Protein AF-A0A7V1CVE8-F1 (afdb_monomer)

Mean predicted aligned error: 5.49 Å

Foldseek 3Di:
DDDLVVLLVLLVVCVVVVHPPVSNLVSLFVNQCVLVVCAALVPRDNAQKTKDFLDDCLVPVVQNNQLQRIHIHHPVVVVVLCPADCDRDDPVDPPCPRPHDVLVSSLVVLVSVQVSCPPHDLRNNARDLVVLLVLCVVLVHDSPDDDDDGPSRSSNVSSVDHRVVVVVVVCVVVPD

Organism: NCBI:txid182141

pLDDT: mean 89.42, std 11.61, range [57.03, 98.62]

Solvent-accessible surface area (backbone atoms only — not comparable to full-atom values): 9745 Å² total; per-residue (Å²): 129,84,55,59,66,59,35,46,52,51,25,54,50,31,59,74,66,71,46,55,70,66,58,32,50,51,34,35,36,50,28,32,22,51,72,44,72,48,19,9,78,87,75,66,40,59,55,72,48,41,54,40,62,61,62,51,51,89,80,43,58,88,42,62,73,30,44,39,28,44,42,24,27,17,56,66,61,49,48,58,79,48,62,74,50,73,66,86,72,64,84,92,49,65,90,50,76,71,50,44,62,52,55,69,58,42,17,49,51,26,44,54,46,27,66,71,46,62,101,49,69,61,80,67,28,32,48,59,74,66,52,56,42,49,51,25,57,77,32,57,47,63,78,84,63,85,69,68,79,53,49,27,39,32,50,16,61,54,43,66,48,76,42,40,65,57,54,50,50,53,36,49,76,69,75,95

Secondary structure (DSSP, 8-state):
---HHHHHHHHHHHHHTT--HHHHHHHHHHHHHHHTTTS-TTT---TT-EEEESS-TTT-GGGTT-GGGEEEE-HHHHHHHHSS--S---TTSPTTTTS-S-HHHHHHHHHHHHHHTTTS-GGGG---HHHHHHHHHHHT--TT----SSHHHHHHHHHHSPPHHHHHHHHHHTT-

Sequence (176 aa):
MEDLDSTYNRLIMSCNLDRTRATCLNNWSMFIRCRDNNSCVICDSGERVSAHHIVRKSLIPQAQFLPGNGISLCINCHKEVHKGFNGKSNVSLPMDTQGGEKIEVLAYLFGVLRESSIDREPKHYELSPDVLRMFKEFQGYDIKEKFTGNDACKAYLIWQGAPRQVVNAVLHANGF

Radius of gyration: 16.9 Å; Cα contacts (8 Å, |Δi|>4): 232; chains: 1; bounding box: 51×33×44 Å

Structure (mmCIF, N/CA/C/O backbone):
data_AF-A0A7V1CVE8-F1
#
_entry.id   AF-A0A7V1CVE8-F1
#
loop_
_atom_site.group_PDB
_atom_site.id
_atom_site.type_symbol
_atom_site.label_atom_id
_atom_site.label_alt_id
_atom_site.label_comp_id
_atom_site.la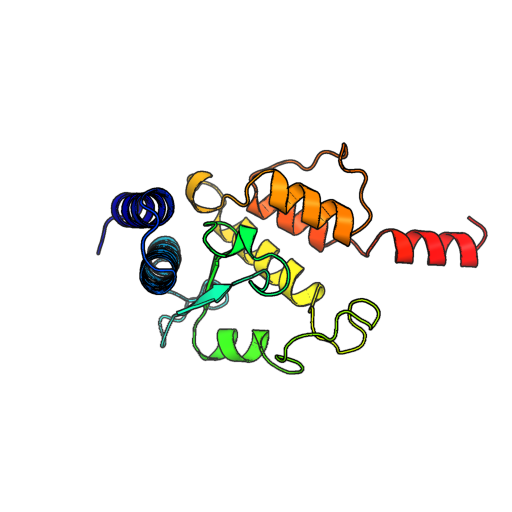bel_asym_id
_atom_site.label_entity_id
_atom_site.label_seq_id
_atom_site.pdbx_PDB_ins_code
_atom_site.Cartn_x
_atom_site.Cartn_y
_atom_site.Cartn_z
_atom_site.occupancy
_atom_site.B_iso_or_equiv
_atom_site.auth_seq_id
_atom_site.auth_comp_id
_atom_site.auth_asym_id
_atom_site.auth_atom_id
_atom_site.pdbx_PDB_model_num
ATOM 1 N N . MET A 1 1 ? 21.754 -7.254 -8.659 1.00 60.84 1 MET A N 1
ATOM 2 C CA . MET A 1 1 ? 20.399 -6.930 -8.172 1.00 60.84 1 MET A CA 1
ATOM 3 C C . MET A 1 1 ? 20.223 -5.437 -8.355 1.00 60.84 1 MET A C 1
ATOM 5 O O . MET A 1 1 ? 21.160 -4.715 -8.044 1.00 60.84 1 MET A O 1
ATOM 9 N N . GLU A 1 2 ? 19.140 -5.004 -8.995 1.00 72.44 2 GLU A N 1
ATOM 10 C CA . GLU A 1 2 ? 18.886 -3.576 -9.221 1.00 72.44 2 GLU A CA 1
ATOM 11 C C . GLU A 1 2 ? 18.673 -2.878 -7.871 1.00 72.44 2 GLU A C 1
ATOM 13 O O . GLU A 1 2 ? 18.095 -3.471 -6.962 1.00 72.44 2 GLU A O 1
ATOM 18 N N . ASP A 1 3 ? 19.204 -1.668 -7.724 1.00 90.81 3 ASP A N 1
ATOM 19 C CA . ASP A 1 3 ? 19.121 -0.891 -6.488 1.00 90.81 3 ASP A CA 1
ATOM 20 C C . ASP A 1 3 ? 17.671 -0.448 -6.203 1.00 90.81 3 ASP A C 1
ATOM 22 O O . ASP A 1 3 ? 16.970 0.026 -7.105 1.00 90.81 3 ASP A O 1
ATOM 26 N N . LEU A 1 4 ? 17.214 -0.599 -4.953 1.00 94.75 4 LEU A N 1
ATOM 27 C CA . LEU A 1 4 ? 15.825 -0.327 -4.565 1.00 94.75 4 LEU A CA 1
ATOM 28 C C . LEU A 1 4 ? 15.447 1.131 -4.836 1.00 94.75 4 LEU A C 1
ATOM 30 O O . LEU A 1 4 ? 14.405 1.399 -5.439 1.00 94.75 4 LEU A O 1
ATOM 34 N N . ASP A 1 5 ? 16.316 2.068 -4.467 1.00 95.44 5 ASP A N 1
ATOM 35 C CA . ASP A 1 5 ? 16.066 3.491 -4.671 1.00 95.44 5 ASP A CA 1
ATOM 36 C C . ASP A 1 5 ? 16.096 3.880 -6.151 1.00 95.44 5 ASP A C 1
ATOM 38 O O . ASP A 1 5 ? 15.286 4.697 -6.594 1.00 95.44 5 ASP A O 1
ATOM 42 N N . SER A 1 6 ? 16.930 3.231 -6.962 1.00 96.38 6 SER A N 1
ATOM 43 C CA . SER A 1 6 ? 16.882 3.359 -8.420 1.00 96.38 6 SER A CA 1
ATOM 44 C C . SER A 1 6 ? 15.520 2.945 -8.995 1.00 96.38 6 SER A C 1
ATOM 46 O O . SER A 1 6 ? 14.934 3.682 -9.798 1.00 96.38 6 SER A O 1
ATOM 48 N N . THR A 1 7 ? 14.968 1.802 -8.565 1.00 97.38 7 THR A N 1
ATOM 49 C CA . THR A 1 7 ? 13.642 1.353 -9.035 1.00 97.38 7 THR A CA 1
ATOM 50 C C . THR A 1 7 ? 12.512 2.262 -8.549 1.00 97.38 7 THR A C 1
ATOM 52 O O . THR A 1 7 ? 11.601 2.567 -9.325 1.00 97.38 7 THR A O 1
ATOM 55 N N . TYR A 1 8 ? 12.602 2.767 -7.315 1.00 97.62 8 TYR A N 1
ATOM 56 C CA . TYR A 1 8 ? 11.667 3.747 -6.767 1.00 97.62 8 TYR A CA 1
ATOM 57 C C . TYR A 1 8 ? 11.689 5.052 -7.572 1.00 97.62 8 TYR A C 1
ATOM 59 O O . TYR A 1 8 ? 10.653 5.510 -8.054 1.00 97.62 8 TYR A O 1
ATOM 67 N N . ASN A 1 9 ? 12.874 5.611 -7.821 1.00 96.81 9 ASN A N 1
ATOM 68 C CA . ASN A 1 9 ? 13.027 6.839 -8.600 1.00 96.81 9 ASN A CA 1
ATOM 69 C C . ASN A 1 9 ? 12.480 6.679 -10.024 1.00 96.81 9 ASN A C 1
ATOM 71 O O . ASN A 1 9 ? 11.811 7.576 -10.537 1.00 96.81 9 ASN A O 1
ATOM 75 N N . ARG A 1 10 ? 12.690 5.517 -10.656 1.00 96.50 10 ARG A N 1
ATOM 76 C CA . ARG A 1 10 ? 12.119 5.210 -11.976 1.00 96.50 10 ARG A CA 1
ATOM 77 C C . ARG A 1 10 ? 10.592 5.201 -11.960 1.00 96.50 10 ARG A C 1
ATOM 79 O O . ARG A 1 10 ? 9.982 5.742 -12.885 1.00 96.50 10 ARG A O 1
ATOM 86 N N . LEU A 1 11 ? 9.980 4.604 -10.935 1.00 96.50 11 LEU A N 1
ATOM 87 C CA . LEU A 1 11 ? 8.532 4.642 -10.737 1.00 96.50 11 LEU A CA 1
ATOM 88 C C . LEU A 1 11 ? 8.046 6.094 -10.658 1.00 96.50 11 LEU A C 1
ATOM 90 O O . LEU A 1 11 ? 7.234 6.496 -11.496 1.00 96.50 11 LEU A O 1
ATOM 94 N N . ILE A 1 12 ? 8.593 6.886 -9.732 1.00 96.12 12 ILE A N 1
ATOM 95 C CA . ILE A 1 12 ? 8.178 8.279 -9.514 1.00 96.12 12 ILE A CA 1
ATOM 96 C C . ILE A 1 12 ? 8.341 9.114 -10.788 1.00 96.12 12 ILE A C 1
ATOM 98 O O . ILE A 1 12 ? 7.403 9.788 -11.207 1.00 96.12 12 ILE A O 1
ATOM 102 N N . MET A 1 13 ? 9.484 9.010 -11.472 1.00 96.00 13 MET A N 1
ATOM 103 C CA . MET A 1 13 ? 9.707 9.725 -12.732 1.00 96.00 13 MET A CA 1
ATOM 104 C C . MET A 1 13 ? 8.709 9.318 -13.818 1.00 96.00 13 MET A C 1
ATOM 106 O O . MET A 1 13 ? 8.231 10.174 -14.557 1.00 96.00 13 MET A O 1
ATOM 110 N N . SER A 1 14 ? 8.364 8.032 -13.931 1.00 95.06 14 SER A N 1
ATOM 111 C CA . SER A 1 14 ? 7.384 7.600 -14.933 1.00 95.06 14 SER A CA 1
ATOM 112 C C . SER A 1 14 ? 5.975 8.122 -14.661 1.00 95.06 14 SER A C 1
ATOM 114 O O . SER A 1 14 ? 5.289 8.488 -15.614 1.00 95.06 14 SER A O 1
ATOM 116 N N . CYS A 1 15 ? 5.580 8.219 -13.389 1.00 92.06 15 CYS A N 1
ATOM 117 C CA . CYS A 1 15 ? 4.306 8.812 -12.991 1.00 92.06 15 CYS A CA 1
ATOM 118 C C . CYS A 1 15 ? 4.288 10.332 -13.206 1.00 92.06 15 CYS A C 1
ATOM 120 O O . CYS A 1 15 ? 3.295 10.848 -13.698 1.00 92.06 15 CYS A O 1
ATOM 122 N N . ASN A 1 16 ? 5.384 11.032 -12.899 1.00 92.25 16 ASN A N 1
ATOM 123 C CA . ASN A 1 16 ? 5.458 12.494 -13.010 1.00 92.25 16 ASN A CA 1
ATOM 124 C C . ASN A 1 16 ? 5.595 12.999 -14.454 1.00 92.25 16 ASN A C 1
ATOM 126 O O . ASN A 1 16 ? 5.212 14.124 -14.746 1.00 92.25 16 ASN A O 1
ATOM 130 N N . LEU A 1 17 ? 6.175 12.197 -15.350 1.00 90.94 17 LEU A N 1
ATOM 131 C CA . LEU A 1 17 ? 6.338 12.538 -16.770 1.00 90.94 17 LEU A CA 1
ATOM 132 C C . LEU A 1 17 ? 5.149 12.083 -17.632 1.00 90.94 17 LEU A C 1
ATOM 134 O O . LEU A 1 17 ? 5.321 11.916 -18.842 1.00 90.94 17 LEU A O 1
ATOM 138 N N . ASP A 1 18 ? 3.998 11.791 -17.015 1.00 81.06 18 ASP A N 1
ATOM 139 C CA . ASP A 1 18 ? 2.772 11.320 -17.672 1.00 81.06 18 ASP A CA 1
ATOM 140 C C . ASP A 1 18 ? 3.029 10.218 -18.712 1.00 81.06 18 ASP A C 1
ATOM 142 O O . ASP A 1 18 ? 2.476 10.195 -19.819 1.00 81.06 18 ASP A O 1
ATOM 146 N N . ARG A 1 19 ? 3.922 9.274 -18.377 1.00 93.06 19 ARG A N 1
ATOM 147 C CA . ARG A 1 19 ? 4.185 8.130 -19.252 1.00 93.06 19 ARG A CA 1
ATOM 148 C C . ARG A 1 19 ? 2.923 7.290 -19.386 1.00 93.06 19 ARG A C 1
ATOM 150 O O . ARG A 1 19 ? 1.990 7.360 -18.589 1.00 93.06 19 ARG A O 1
ATOM 157 N N . THR A 1 20 ? 2.912 6.435 -20.409 1.00 95.56 20 THR A N 1
ATOM 158 C CA . THR A 1 20 ? 1.770 5.547 -20.623 1.00 95.56 20 THR A CA 1
ATOM 159 C C . THR A 1 20 ? 1.470 4.752 -19.354 1.00 95.56 20 THR A C 1
ATOM 161 O O . THR A 1 20 ? 2.375 4.288 -18.654 1.00 95.56 20 THR A O 1
ATOM 164 N N . ARG A 1 21 ? 0.182 4.520 -19.094 1.00 94.50 21 ARG A N 1
ATOM 165 C CA . ARG A 1 21 ? -0.273 3.724 -17.949 1.00 94.50 21 ARG A CA 1
ATOM 166 C C . ARG A 1 21 ? 0.429 2.360 -17.864 1.00 94.50 21 ARG A C 1
ATOM 168 O O . ARG A 1 21 ? 0.673 1.872 -16.764 1.00 94.50 21 ARG A O 1
ATOM 175 N N . ALA A 1 22 ? 0.749 1.749 -19.008 1.00 96.25 22 ALA A N 1
ATOM 176 C CA . ALA A 1 22 ? 1.483 0.488 -19.083 1.00 96.25 22 ALA A CA 1
ATOM 177 C C . ALA A 1 22 ? 2.927 0.623 -18.569 1.00 96.25 22 ALA A C 1
ATOM 179 O O . ALA A 1 22 ? 3.375 -0.211 -17.787 1.00 96.25 22 ALA A O 1
ATOM 180 N N . THR A 1 23 ? 3.630 1.697 -18.939 1.00 97.00 23 THR A N 1
ATOM 181 C CA . THR A 1 23 ? 4.976 2.003 -18.431 1.00 97.00 23 THR A CA 1
ATOM 182 C C . THR A 1 23 ? 4.970 2.183 -16.915 1.00 97.00 23 THR A C 1
ATOM 184 O O . THR A 1 23 ? 5.766 1.546 -16.228 1.00 97.00 23 THR A O 1
ATOM 187 N N . CYS A 1 24 ? 4.041 2.983 -16.382 1.00 97.19 24 CYS A N 1
ATOM 188 C CA . CYS A 1 24 ? 3.932 3.204 -14.938 1.00 97.19 24 CYS A CA 1
ATOM 189 C C . CYS A 1 24 ? 3.610 1.901 -14.193 1.00 97.19 24 CYS A C 1
ATOM 191 O O . CYS A 1 24 ? 4.206 1.622 -13.159 1.00 97.19 24 CYS A O 1
ATOM 193 N N . LEU A 1 25 ? 2.724 1.057 -14.742 1.00 96.88 25 LEU A N 1
ATOM 194 C CA . LEU A 1 25 ? 2.407 -0.254 -14.163 1.00 96.88 25 LEU A CA 1
ATOM 195 C C . LEU A 1 25 ? 3.615 -1.191 -14.136 1.00 96.88 25 LEU A C 1
ATOM 197 O O . LEU A 1 25 ? 3.821 -1.880 -13.139 1.00 96.88 25 LEU A O 1
ATOM 201 N N . ASN A 1 26 ? 4.406 -1.220 -15.209 1.00 97.56 26 ASN A N 1
ATOM 202 C CA . ASN A 1 26 ? 5.599 -2.057 -15.278 1.00 97.56 26 ASN A CA 1
ATOM 203 C C . ASN A 1 26 ? 6.641 -1.610 -14.250 1.00 97.56 26 ASN A C 1
ATOM 205 O O . ASN A 1 26 ? 7.132 -2.442 -13.489 1.00 97.56 26 ASN A O 1
ATOM 209 N N . ASN A 1 27 ? 6.916 -0.305 -14.170 1.00 98.00 27 ASN A N 1
ATOM 210 C CA . ASN A 1 27 ? 7.855 0.244 -13.191 1.00 98.00 27 ASN A CA 1
ATOM 211 C C . ASN A 1 27 ? 7.366 0.042 -11.755 1.00 98.00 27 ASN A C 1
ATOM 213 O O . ASN A 1 27 ? 8.150 -0.360 -10.903 1.00 98.00 27 ASN A O 1
ATOM 217 N N . TRP A 1 28 ? 6.071 0.244 -11.499 1.00 98.44 28 TRP A N 1
ATOM 218 C CA . TRP A 1 28 ? 5.461 -0.038 -10.201 1.00 98.44 28 TRP A CA 1
ATOM 219 C C . TRP A 1 28 ? 5.637 -1.509 -9.827 1.00 98.44 28 TRP A C 1
ATOM 221 O O . TRP A 1 28 ? 6.145 -1.825 -8.759 1.00 98.44 28 TRP A O 1
ATOM 231 N N . SER A 1 29 ? 5.309 -2.423 -10.740 1.00 98.25 29 SER A N 1
ATOM 232 C CA . SER A 1 29 ? 5.437 -3.860 -10.505 1.00 98.25 29 SER A CA 1
ATOM 233 C C . SER A 1 29 ? 6.889 -4.286 -10.255 1.00 98.25 29 SER A C 1
ATOM 235 O O . SER A 1 29 ? 7.142 -5.129 -9.396 1.00 98.25 29 SER A O 1
ATOM 237 N N . MET A 1 30 ? 7.847 -3.699 -10.981 1.00 98.12 30 MET A N 1
ATOM 238 C CA . MET A 1 30 ? 9.280 -3.914 -10.756 1.00 98.12 30 MET A CA 1
ATOM 239 C C . MET A 1 30 ? 9.726 -3.413 -9.385 1.00 98.12 30 MET A C 1
ATOM 241 O O . MET A 1 30 ? 10.385 -4.160 -8.669 1.00 98.12 30 MET A O 1
ATOM 245 N N . PHE A 1 31 ? 9.341 -2.192 -9.012 1.00 98.56 31 PHE A N 1
ATOM 246 C CA . PHE A 1 31 ? 9.665 -1.607 -7.714 1.00 98.56 31 PHE A CA 1
ATOM 247 C C . PHE A 1 31 ? 9.120 -2.460 -6.559 1.00 98.56 31 PHE A C 1
ATOM 249 O O . PHE A 1 31 ? 9.877 -2.808 -5.659 1.00 98.56 31 PHE A O 1
ATOM 256 N N . ILE A 1 32 ? 7.849 -2.877 -6.614 1.00 98.62 32 ILE A N 1
ATOM 257 C CA . ILE A 1 32 ? 7.235 -3.710 -5.566 1.00 98.62 32 ILE A CA 1
ATOM 258 C C . ILE A 1 32 ? 7.980 -5.039 -5.404 1.00 98.62 32 ILE A C 1
ATOM 260 O O . ILE A 1 32 ? 8.344 -5.406 -4.289 1.00 98.62 32 ILE A O 1
ATOM 264 N N . ARG A 1 33 ? 8.290 -5.727 -6.512 1.00 98.12 33 ARG A N 1
ATOM 265 C CA . ARG A 1 33 ? 9.085 -6.962 -6.449 1.00 98.12 33 ARG A CA 1
ATOM 266 C C . ARG A 1 33 ? 10.499 -6.722 -5.941 1.00 98.12 33 ARG A C 1
ATOM 268 O O . ARG A 1 33 ? 11.005 -7.548 -5.196 1.00 98.12 33 ARG A O 1
ATOM 275 N N . CYS A 1 34 ? 11.140 -5.619 -6.320 1.00 97.69 34 CYS A N 1
ATOM 276 C CA . CYS A 1 34 ? 12.474 -5.274 -5.836 1.00 97.69 34 CYS A CA 1
ATOM 277 C C . CYS A 1 34 ? 12.475 -5.013 -4.321 1.00 97.69 34 CYS A C 1
ATOM 279 O O . CYS A 1 34 ? 13.292 -5.601 -3.618 1.00 97.69 34 CYS A O 1
ATOM 281 N N . ARG A 1 35 ? 11.515 -4.225 -3.815 1.00 97.88 35 ARG A N 1
ATOM 282 C CA . ARG A 1 35 ? 11.312 -3.946 -2.381 1.00 97.88 35 ARG A CA 1
ATOM 283 C C . ARG A 1 35 ? 11.157 -5.226 -1.559 1.00 97.88 35 ARG A C 1
ATOM 285 O O . ARG A 1 35 ? 11.698 -5.335 -0.459 1.00 97.88 35 ARG A O 1
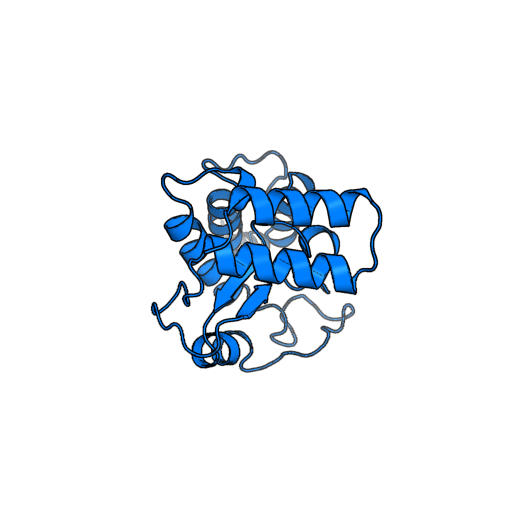ATOM 292 N N . ASP A 1 36 ? 10.443 -6.194 -2.118 1.00 97.81 36 ASP A N 1
ATOM 293 C CA . ASP A 1 36 ? 10.130 -7.468 -1.473 1.00 97.81 36 ASP A CA 1
ATOM 294 C C . ASP A 1 36 ? 11.141 -8.577 -1.846 1.00 97.81 36 ASP A C 1
ATOM 296 O O . ASP A 1 36 ? 10.857 -9.765 -1.710 1.00 97.81 36 ASP A O 1
ATOM 300 N N . ASN A 1 37 ? 12.331 -8.206 -2.340 1.00 96.50 37 ASN A N 1
ATOM 301 C CA . ASN A 1 37 ? 13.436 -9.113 -2.681 1.00 96.50 37 ASN A CA 1
ATOM 302 C C . ASN A 1 37 ? 13.089 -10.223 -3.697 1.00 96.50 37 ASN A C 1
ATOM 304 O O . ASN A 1 37 ? 13.702 -11.286 -3.699 1.00 96.50 37 ASN A O 1
ATOM 308 N N . ASN A 1 38 ? 12.134 -9.972 -4.596 1.00 96.88 38 ASN A N 1
ATOM 309 C CA . ASN A 1 38 ? 11.571 -10.937 -5.548 1.00 96.88 38 ASN A CA 1
ATOM 310 C C . ASN A 1 38 ? 11.043 -12.223 -4.883 1.00 96.88 38 ASN A C 1
ATOM 312 O O . ASN A 1 38 ? 11.017 -13.277 -5.520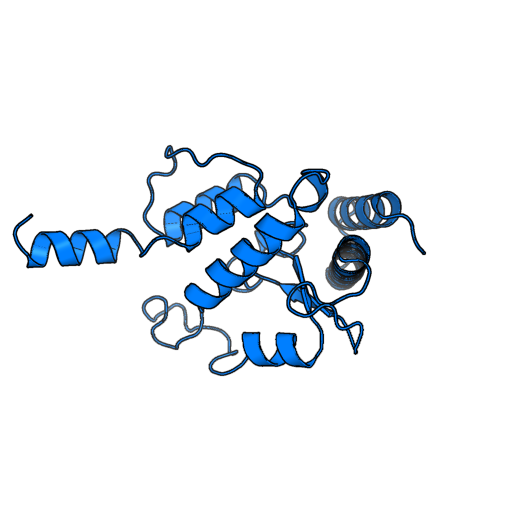 1.00 96.88 38 ASN A O 1
ATOM 316 N N . SER A 1 39 ? 10.566 -12.114 -3.643 1.00 97.75 39 SER A N 1
ATOM 317 C CA . SER A 1 39 ? 9.959 -13.209 -2.892 1.00 97.75 39 SER A CA 1
ATOM 318 C C . SER A 1 39 ? 8.515 -12.885 -2.523 1.00 97.75 39 SER A C 1
ATOM 320 O O . SER A 1 39 ? 8.108 -11.727 -2.415 1.00 97.75 39 SER A O 1
ATOM 322 N N . CYS A 1 40 ? 7.710 -13.928 -2.355 1.00 98.44 40 CYS A N 1
ATOM 323 C CA . CYS A 1 40 ? 6.385 -13.803 -1.771 1.00 98.44 40 CYS A CA 1
ATOM 324 C C . CYS A 1 40 ? 6.509 -13.372 -0.311 1.00 98.44 40 CYS A C 1
ATOM 326 O O . CYS A 1 40 ? 7.086 -14.106 0.479 1.00 98.44 40 CYS A O 1
ATOM 328 N N . VAL A 1 41 ? 5.894 -12.264 0.085 1.00 97.69 41 VAL A N 1
ATOM 329 C CA . VAL A 1 41 ? 5.971 -11.804 1.486 1.00 97.69 41 VAL A CA 1
ATOM 330 C C . VAL A 1 41 ? 5.076 -12.594 2.453 1.00 97.69 41 VAL A C 1
ATOM 332 O O . VAL A 1 41 ? 5.091 -12.345 3.650 1.00 97.69 41 VAL A O 1
ATOM 335 N N . ILE A 1 42 ? 4.261 -13.523 1.940 1.00 97.50 42 ILE A N 1
ATOM 336 C CA . ILE A 1 42 ? 3.404 -14.398 2.760 1.00 97.50 42 ILE A CA 1
ATOM 337 C C . ILE A 1 42 ? 4.106 -15.714 3.108 1.00 97.50 42 ILE A C 1
ATOM 339 O O . ILE A 1 42 ? 3.886 -16.260 4.184 1.00 97.50 42 ILE A O 1
ATOM 343 N N . CYS A 1 43 ? 4.883 -16.272 2.178 1.00 97.62 43 CYS A N 1
ATOM 344 C CA . CYS A 1 43 ? 5.418 -17.633 2.303 1.00 97.62 43 CYS A CA 1
ATOM 345 C C . CYS A 1 43 ? 6.870 -17.783 1.840 1.00 97.62 43 CYS A C 1
ATOM 347 O O . CYS A 1 43 ? 7.329 -18.904 1.636 1.00 97.62 43 CYS A O 1
ATOM 349 N N . ASP A 1 44 ? 7.553 -16.670 1.577 1.00 97.75 44 ASP A N 1
ATOM 350 C CA . ASP A 1 44 ? 8.957 -16.566 1.162 1.00 97.75 44 ASP A CA 1
ATOM 351 C C . ASP A 1 44 ? 9.334 -17.255 -0.163 1.00 97.75 44 ASP A C 1
ATOM 353 O O . ASP A 1 44 ? 10.479 -17.189 -0.608 1.00 97.75 44 ASP A O 1
ATOM 357 N N . SER A 1 45 ? 8.373 -17.868 -0.860 1.00 97.88 45 SER A N 1
ATOM 358 C CA . SER A 1 45 ? 8.608 -18.498 -2.161 1.00 97.88 45 SER A CA 1
ATOM 359 C C . SER A 1 45 ? 9.005 -17.478 -3.235 1.00 97.88 45 SER A C 1
ATOM 361 O O . SER A 1 45 ? 8.305 -16.488 -3.454 1.00 97.88 45 SER A O 1
ATOM 363 N N . GLY A 1 46 ? 10.077 -17.778 -3.974 1.00 96.81 46 GLY A N 1
ATOM 364 C CA . GLY A 1 46 ? 10.488 -17.066 -5.192 1.00 96.81 46 GLY A CA 1
ATOM 365 C C . GLY A 1 46 ? 9.782 -17.548 -6.470 1.00 96.81 46 GLY A C 1
ATOM 366 O O . GLY A 1 46 ? 10.111 -17.116 -7.576 1.00 96.81 46 GLY A O 1
ATOM 367 N N . GLU A 1 47 ? 8.815 -18.463 -6.364 1.00 96.56 47 GLU A N 1
ATOM 368 C CA . GLU A 1 47 ? 8.168 -19.067 -7.527 1.00 96.56 47 GLU A CA 1
ATOM 369 C C . GLU A 1 47 ? 7.191 -18.097 -8.211 1.00 96.56 47 GLU A C 1
ATOM 371 O O . GLU A 1 47 ? 6.102 -17.803 -7.707 1.00 96.56 47 GLU A O 1
ATOM 376 N N . ARG A 1 48 ? 7.560 -17.644 -9.419 1.00 96.81 48 ARG A N 1
ATOM 377 C CA . ARG A 1 48 ? 6.708 -16.822 -10.303 1.00 96.81 48 ARG A CA 1
ATOM 378 C C . ARG A 1 48 ? 6.098 -15.610 -9.584 1.00 96.81 48 ARG A C 1
ATOM 380 O O . ARG A 1 48 ? 4.904 -15.330 -9.715 1.00 96.81 48 ARG A O 1
ATOM 387 N N . VAL A 1 49 ? 6.926 -14.900 -8.822 1.00 98.25 49 VAL A N 1
ATOM 388 C CA . VAL A 1 49 ? 6.504 -13.757 -8.006 1.00 98.25 49 VAL A CA 1
ATOM 389 C C . VAL A 1 49 ? 6.014 -12.603 -8.877 1.00 98.25 49 VAL A C 1
ATOM 391 O O . VAL A 1 49 ? 6.637 -12.226 -9.869 1.00 98.25 49 VAL A O 1
ATOM 394 N N . SER A 1 50 ? 4.870 -12.038 -8.502 1.00 98.12 50 SER A N 1
ATOM 395 C CA . SER A 1 50 ? 4.227 -10.912 -9.177 1.00 98.12 50 SER A CA 1
ATOM 396 C C . SER A 1 50 ? 3.761 -9.879 -8.157 1.00 98.12 50 SER A C 1
ATOM 398 O O . SER A 1 50 ? 3.383 -10.229 -7.042 1.00 98.12 50 SER A O 1
ATOM 400 N N . ALA A 1 51 ? 3.768 -8.603 -8.549 1.00 98.31 51 ALA A N 1
ATOM 401 C CA . ALA A 1 51 ? 3.167 -7.557 -7.731 1.00 98.31 51 ALA A CA 1
ATOM 402 C C . ALA A 1 51 ? 1.639 -7.668 -7.796 1.00 98.31 51 ALA A C 1
ATOM 404 O O . ALA A 1 51 ? 1.066 -7.777 -8.883 1.00 98.31 51 ALA A O 1
ATOM 405 N N . HIS A 1 52 ? 1.003 -7.600 -6.637 1.00 97.50 52 HIS A N 1
ATOM 406 C CA . HIS A 1 52 ? -0.436 -7.594 -6.447 1.00 97.50 52 HIS A CA 1
ATOM 407 C C . HIS A 1 52 ? -0.867 -6.236 -5.892 1.00 97.50 52 HIS A C 1
ATOM 409 O O . HIS A 1 52 ? -0.200 -5.674 -5.024 1.00 97.50 52 HIS A O 1
ATOM 415 N N . HIS A 1 53 ? -1.976 -5.703 -6.402 1.00 97.06 53 HIS A N 1
ATOM 4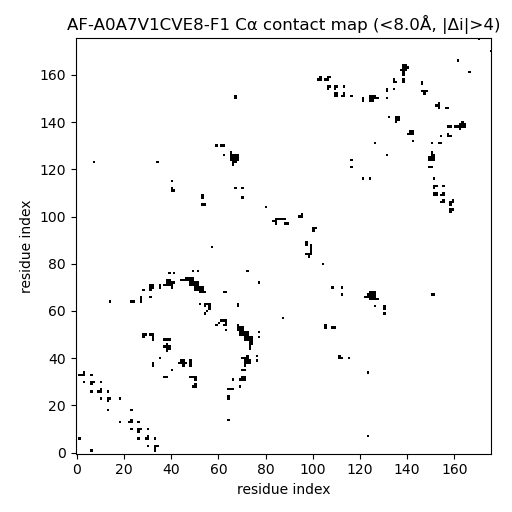16 C CA . HIS A 1 53 ? -2.617 -4.525 -5.820 1.00 97.06 53 HIS A CA 1
ATOM 417 C C . HIS A 1 53 ? -3.397 -4.954 -4.586 1.00 97.06 53 HIS A C 1
ATOM 419 O O . HIS A 1 53 ? -4.300 -5.770 -4.734 1.00 97.06 53 HIS A O 1
ATOM 425 N N . ILE A 1 54 ? -3.098 -4.390 -3.414 1.00 96.31 54 ILE A N 1
ATOM 426 C CA . ILE A 1 54 ? -3.880 -4.676 -2.203 1.00 96.31 54 ILE A CA 1
ATOM 427 C C . ILE A 1 54 ? -5.301 -4.155 -2.416 1.00 96.31 54 ILE A C 1
ATOM 429 O O . ILE A 1 54 ? -6.241 -4.935 -2.511 1.00 96.31 54 ILE A O 1
ATOM 433 N N . VAL A 1 55 ? -5.456 -2.845 -2.611 1.00 93.06 55 VAL A N 1
ATOM 434 C CA . VAL A 1 55 ? -6.729 -2.232 -2.989 1.00 93.06 55 VAL A CA 1
ATOM 435 C C . VAL A 1 55 ? -6.847 -2.173 -4.503 1.00 93.06 55 VAL A C 1
ATOM 437 O O . VAL A 1 55 ? -5.969 -1.675 -5.219 1.00 93.06 55 VAL A O 1
ATOM 440 N N . ARG A 1 56 ? -7.979 -2.668 -5.006 1.00 89.00 56 ARG A N 1
ATOM 441 C CA . ARG A 1 56 ? -8.250 -2.759 -6.437 1.00 89.00 56 ARG A CA 1
ATOM 442 C C . ARG A 1 56 ? -8.244 -1.370 -7.076 1.00 89.00 56 ARG A C 1
ATOM 444 O O . ARG A 1 56 ? -8.957 -0.463 -6.658 1.00 89.00 56 ARG A O 1
ATOM 451 N N . LYS A 1 57 ? -7.538 -1.248 -8.201 1.00 89.25 57 LYS A N 1
ATOM 452 C CA . LYS A 1 57 ? -7.538 -0.050 -9.066 1.00 89.25 57 LYS A CA 1
ATOM 453 C C . LYS A 1 57 ? -8.929 0.391 -9.545 1.00 89.25 57 LYS A C 1
ATOM 455 O O . LYS A 1 57 ? -9.088 1.529 -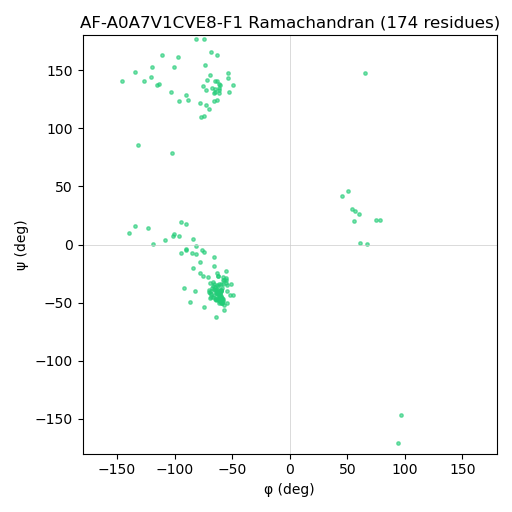9.957 1.00 89.25 57 LYS A O 1
ATOM 460 N N . SER A 1 58 ? -9.912 -0.513 -9.566 1.00 84.31 58 SER A N 1
ATOM 461 C CA . SER A 1 58 ? -11.303 -0.192 -9.910 1.00 84.31 58 SER A CA 1
ATOM 462 C C . SER A 1 58 ? -12.057 0.481 -8.768 1.00 84.31 58 SER A C 1
ATOM 464 O O . SER A 1 58 ? -13.026 1.178 -9.045 1.00 84.31 58 SER A O 1
ATOM 466 N N . LEU A 1 59 ? -11.628 0.253 -7.522 1.00 84.50 59 LEU A N 1
ATOM 467 C CA . LEU A 1 59 ? -12.208 0.857 -6.328 1.00 84.50 59 LEU A CA 1
ATOM 468 C C . LEU A 1 59 ? -11.556 2.214 -6.045 1.00 84.50 59 LEU A C 1
ATOM 470 O O . LEU A 1 59 ? -12.256 3.207 -5.883 1.00 84.50 59 LEU A O 1
ATOM 474 N N . ILE A 1 60 ? -10.218 2.267 -6.045 1.00 91.75 60 ILE A N 1
ATOM 475 C CA . ILE A 1 60 ? -9.452 3.502 -5.819 1.00 91.75 60 ILE A CA 1
ATOM 476 C C . ILE A 1 60 ? -8.369 3.652 -6.897 1.00 91.75 60 ILE A C 1
ATOM 478 O O . ILE A 1 60 ? -7.220 3.245 -6.691 1.00 91.75 60 ILE A O 1
ATOM 482 N N . PRO A 1 61 ? -8.697 4.230 -8.067 1.00 93.38 61 PRO A N 1
ATOM 483 C CA . PRO A 1 61 ? -7.730 4.456 -9.143 1.00 93.38 61 PRO A CA 1
ATOM 484 C C . PRO A 1 61 ? -6.496 5.260 -8.706 1.00 93.38 61 PRO A C 1
ATOM 486 O O . PRO A 1 61 ? -5.391 4.992 -9.176 1.00 93.38 61 PRO A O 1
ATOM 489 N N . GLN A 1 62 ? -6.669 6.198 -7.770 1.00 94.44 62 GLN A N 1
ATOM 490 C CA . GLN A 1 62 ? -5.613 7.057 -7.225 1.00 94.44 62 GLN A CA 1
ATOM 491 C C . GLN A 1 62 ? -4.519 6.256 -6.503 1.00 94.44 62 GLN A C 1
ATOM 493 O O . GLN A 1 62 ? -3.366 6.674 -6.475 1.00 94.44 62 GLN A O 1
ATOM 498 N N . ALA A 1 63 ? -4.848 5.075 -5.970 1.00 96.25 63 ALA A N 1
ATOM 499 C CA . ALA A 1 63 ? -3.904 4.226 -5.250 1.00 96.25 63 ALA A CA 1
ATOM 500 C C . ALA A 1 63 ? -3.069 3.321 -6.173 1.00 96.25 63 ALA A C 1
ATOM 502 O O . ALA A 1 63 ? -2.164 2.631 -5.710 1.00 96.25 63 ALA A O 1
ATOM 503 N N . GLN A 1 64 ? -3.364 3.261 -7.476 1.00 96.31 64 GLN A N 1
ATOM 504 C CA . GLN A 1 64 ? -2.846 2.221 -8.376 1.00 96.31 64 GLN A CA 1
ATOM 505 C C . GLN A 1 64 ? -1.309 2.150 -8.445 1.00 96.31 64 GLN A C 1
ATOM 507 O O . GLN A 1 64 ? -0.761 1.065 -8.637 1.00 96.31 64 GLN A O 1
ATOM 512 N N . PHE A 1 65 ? -0.626 3.288 -8.337 1.00 97.44 65 PHE A N 1
ATOM 513 C CA . PHE A 1 65 ? 0.834 3.374 -8.453 1.00 97.44 65 PHE A CA 1
ATOM 514 C C . PHE A 1 65 ? 1.532 3.652 -7.127 1.00 97.44 65 PHE A C 1
ATOM 516 O O . PHE A 1 65 ? 2.747 3.836 -7.104 1.00 97.44 65 PHE A O 1
ATOM 523 N N . LEU A 1 66 ? 0.778 3.696 -6.030 1.00 98.06 66 LEU A N 1
ATOM 524 C CA . LEU A 1 66 ? 1.345 4.016 -4.735 1.00 98.06 66 LEU A CA 1
ATOM 525 C C . LEU A 1 66 ? 2.132 2.812 -4.197 1.00 98.06 66 LEU A C 1
ATOM 527 O O . LEU A 1 66 ? 1.647 1.676 -4.297 1.00 98.06 66 LEU A O 1
ATOM 531 N N . PRO A 1 67 ? 3.335 3.031 -3.636 1.00 98.31 67 PRO A N 1
ATOM 532 C CA . PRO A 1 67 ? 4.161 1.976 -3.051 1.00 98.31 67 PRO A CA 1
ATOM 533 C C . PRO A 1 67 ? 3.413 1.109 -2.030 1.00 98.31 67 PRO A C 1
ATOM 535 O O . PRO A 1 67 ? 3.484 -0.121 -2.068 1.00 98.31 67 PRO A O 1
ATOM 538 N N . GLY A 1 68 ? 2.636 1.742 -1.152 1.00 98.25 68 GLY A N 1
ATOM 539 C CA . GLY A 1 68 ? 1.878 1.071 -0.102 1.00 98.25 68 GLY A CA 1
ATOM 540 C C . GLY A 1 68 ? 0.639 0.324 -0.590 1.00 98.25 68 GLY A C 1
ATOM 541 O O . GLY A 1 68 ? 0.022 -0.387 0.191 1.00 98.25 68 GLY A O 1
ATOM 542 N N . ASN A 1 69 ? 0.270 0.439 -1.871 1.00 98.25 69 ASN A N 1
ATOM 543 C CA . ASN A 1 69 ? -0.825 -0.339 -2.455 1.00 98.25 69 ASN A CA 1
ATOM 544 C C . ASN A 1 69 ? -0.335 -1.601 -3.190 1.00 98.25 69 ASN A C 1
ATOM 546 O O . ASN A 1 69 ? -1.113 -2.259 -3.882 1.00 98.25 69 ASN A O 1
ATOM 550 N N . GLY A 1 70 ? 0.956 -1.925 -3.097 1.00 98.25 70 GLY A N 1
ATOM 551 C CA . GLY A 1 70 ? 1.559 -3.078 -3.756 1.00 98.25 70 GLY A CA 1
ATOM 552 C C . GLY A 1 70 ? 2.191 -4.060 -2.784 1.00 98.25 70 GLY A C 1
ATOM 553 O O . GLY A 1 70 ? 2.800 -3.661 -1.791 1.00 98.25 70 GLY A O 1
ATOM 554 N N . ILE A 1 71 ? 2.084 -5.346 -3.107 1.00 98.38 71 ILE A N 1
ATOM 555 C CA . ILE A 1 71 ? 2.684 -6.447 -2.351 1.00 98.38 71 ILE A CA 1
ATOM 556 C C . ILE A 1 71 ? 3.131 -7.569 -3.298 1.00 98.38 71 ILE A C 1
ATOM 558 O O . ILE A 1 71 ? 2.448 -7.848 -4.284 1.00 98.38 71 ILE A O 1
ATOM 562 N N . SER A 1 72 ? 4.273 -8.204 -3.050 1.00 98.56 72 SER A N 1
ATOM 563 C CA . SER A 1 72 ? 4.771 -9.300 -3.892 1.00 98.56 72 SER A CA 1
ATOM 564 C C . SER A 1 72 ? 4.243 -10.652 -3.438 1.00 98.56 72 SER A C 1
ATOM 566 O O . SER A 1 72 ? 4.442 -11.052 -2.294 1.00 98.56 72 SER A O 1
ATOM 568 N N . LEU A 1 73 ? 3.598 -11.382 -4.351 1.00 98.56 73 LEU A N 1
ATOM 569 C CA . LEU A 1 73 ? 3.012 -12.697 -4.092 1.00 98.56 73 LEU A CA 1
ATOM 570 C C . LEU A 1 73 ? 3.512 -13.727 -5.111 1.00 98.56 73 LEU A C 1
ATOM 572 O O . LEU A 1 73 ? 3.606 -13.431 -6.305 1.00 98.56 73 LEU A O 1
ATOM 576 N N . CYS A 1 74 ? 3.787 -14.954 -4.661 1.00 98.50 74 CYS A N 1
ATOM 577 C CA . CYS A 1 74 ? 3.990 -16.090 -5.565 1.00 98.50 74 CYS A CA 1
ATOM 578 C C . CYS A 1 74 ? 2.676 -16.458 -6.263 1.00 98.50 74 CYS A C 1
ATOM 580 O O . CYS A 1 74 ? 1.588 -16.063 -5.837 1.00 98.50 74 CYS A O 1
ATOM 582 N N . ILE A 1 75 ? 2.758 -17.272 -7.315 1.00 97.38 75 ILE A N 1
ATOM 583 C CA . ILE A 1 75 ? 1.580 -17.679 -8.094 1.00 97.38 75 ILE A CA 1
ATOM 584 C C . ILE A 1 75 ? 0.465 -18.315 -7.244 1.00 97.38 75 ILE A C 1
ATOM 586 O O . ILE A 1 75 ? -0.711 -18.097 -7.535 1.00 97.38 75 ILE A O 1
ATOM 590 N N . ASN A 1 76 ? 0.808 -19.067 -6.195 1.00 97.56 76 ASN A N 1
ATOM 591 C CA . ASN A 1 76 ? -0.171 -19.752 -5.348 1.00 97.56 76 ASN A CA 1
ATOM 592 C C . ASN A 1 76 ? -0.897 -18.761 -4.432 1.00 97.56 76 ASN A C 1
ATOM 594 O O . ASN A 1 76 ? -2.118 -18.645 -4.512 1.00 97.56 76 ASN A O 1
ATOM 598 N N . CYS A 1 77 ? -0.156 -17.963 -3.656 1.00 97.50 77 CYS A N 1
ATOM 599 C CA . CYS A 1 77 ? -0.744 -16.913 -2.820 1.00 97.50 77 CYS A CA 1
ATOM 600 C C . CYS A 1 77 ? -1.532 -15.894 -3.657 1.00 97.50 77 CYS A C 1
ATOM 602 O O . CYS A 1 77 ? -2.611 -15.466 -3.255 1.00 97.50 77 CYS A O 1
ATOM 604 N N . HIS A 1 78 ? -1.045 -15.558 -4.856 1.00 95.31 78 HIS A N 1
ATOM 605 C CA . HIS A 1 78 ? -1.729 -14.641 -5.764 1.00 95.31 78 HIS A CA 1
ATOM 606 C C . HIS A 1 78 ? -3.077 -15.191 -6.262 1.00 95.31 78 HIS A C 1
ATOM 608 O O . HIS A 1 78 ? -4.040 -14.444 -6.414 1.00 95.31 78 HIS A O 1
ATOM 614 N N . LYS A 1 79 ? -3.185 -16.503 -6.498 1.00 93.25 79 LYS A N 1
ATOM 615 C CA . LYS A 1 79 ? -4.467 -17.134 -6.847 1.00 93.25 79 LYS A CA 1
ATOM 616 C C . LYS A 1 79 ? -5.436 -17.140 -5.669 1.00 93.25 79 LYS A C 1
ATOM 618 O O . LYS A 1 79 ? -6.611 -16.841 -5.871 1.00 93.25 79 LYS A O 1
ATOM 623 N N . GLU A 1 80 ? -4.957 -17.429 -4.460 1.00 92.50 80 GLU A N 1
ATOM 624 C CA . GLU A 1 80 ? -5.811 -17.475 -3.267 1.00 92.50 80 GLU A CA 1
ATOM 625 C C . GLU A 1 80 ? -6.462 -16.118 -2.973 1.00 92.50 80 GLU A C 1
ATOM 627 O O . GLU A 1 80 ? -7.678 -16.050 -2.780 1.00 92.50 80 GLU A O 1
ATOM 632 N N . VAL A 1 81 ? -5.712 -15.012 -3.062 1.00 90.62 81 VAL A N 1
ATOM 633 C CA . VAL A 1 81 ? -6.294 -13.666 -2.874 1.00 90.62 81 VAL A CA 1
ATOM 634 C C . VAL A 1 81 ? -7.369 -13.341 -3.923 1.00 90.62 81 VAL A C 1
ATOM 636 O O . VAL A 1 81 ? -8.330 -12.627 -3.628 1.00 90.62 81 VAL A O 1
ATOM 639 N N . HIS A 1 82 ? -7.295 -13.937 -5.117 1.00 87.62 82 HIS A N 1
ATOM 640 C CA . HIS A 1 82 ? -8.293 -13.790 -6.184 1.00 87.62 82 HIS A CA 1
ATOM 641 C C . HIS A 1 82 ? -9.433 -14.827 -6.157 1.00 87.62 82 HIS A C 1
ATOM 643 O O . HIS A 1 82 ? -10.381 -14.690 -6.929 1.00 87.62 82 HIS A O 1
ATOM 649 N N . LYS A 1 83 ? -9.408 -15.830 -5.272 1.00 85.12 83 LYS A N 1
ATOM 650 C CA . LYS A 1 83 ? -10.418 -16.906 -5.213 1.00 85.12 83 LYS A CA 1
ATOM 651 C C . LYS A 1 83 ? -11.829 -16.383 -4.914 1.00 85.12 83 LYS A C 1
ATOM 653 O O . LYS A 1 83 ? -12.009 -15.656 -3.951 1.00 85.12 83 LYS A O 1
ATOM 658 N N . GLY A 1 84 ? -12.853 -16.761 -5.671 1.00 78.62 84 GLY A N 1
ATOM 659 C CA . GLY A 1 84 ? -14.209 -16.203 -5.513 1.00 78.62 84 GLY A CA 1
ATOM 660 C C . GLY A 1 84 ? -14.476 -15.059 -6.496 1.00 78.62 84 GLY A C 1
ATOM 661 O O . GLY A 1 84 ? -13.991 -15.109 -7.626 1.00 78.62 84 GLY A O 1
ATOM 662 N N . PHE A 1 85 ? -15.264 -14.044 -6.116 1.00 70.56 85 PHE A N 1
ATOM 663 C CA . PHE A 1 85 ? -15.617 -12.966 -7.047 1.00 70.56 85 PHE A CA 1
ATOM 664 C C . PHE A 1 85 ? -14.414 -12.065 -7.366 1.00 70.56 85 PHE A C 1
ATOM 666 O O . PHE A 1 85 ? -13.867 -11.350 -6.521 1.00 70.56 85 PHE A O 1
ATOM 673 N N . ASN A 1 86 ? -14.030 -12.066 -8.640 1.00 68.12 86 ASN A N 1
ATOM 674 C CA . ASN A 1 86 ? -12.925 -11.268 -9.175 1.00 68.12 86 ASN A CA 1
ATOM 675 C C . ASN A 1 86 ? -13.368 -10.354 -10.335 1.00 68.12 86 ASN A C 1
ATOM 677 O O . ASN A 1 86 ? -12.543 -9.861 -11.101 1.00 68.12 86 ASN A O 1
ATOM 681 N N . GLY A 1 87 ? -14.683 -10.173 -10.501 1.00 66.06 87 GLY A N 1
ATOM 682 C CA . GLY A 1 87 ? -15.269 -9.311 -11.524 1.00 66.06 87 GLY A CA 1
ATOM 683 C C . GLY A 1 87 ? -15.280 -7.835 -11.124 1.00 66.06 87 GLY A C 1
ATOM 684 O O . GLY A 1 87 ? -14.906 -7.461 -10.012 1.00 66.06 87 GLY A O 1
ATOM 685 N N . LYS A 1 88 ? -15.746 -6.982 -12.041 1.00 66.44 88 LYS A N 1
ATOM 686 C CA . LYS A 1 88 ? -16.069 -5.587 -11.724 1.00 66.44 88 LYS A CA 1
ATOM 687 C C . LYS A 1 88 ? -17.354 -5.566 -10.893 1.00 66.44 88 LYS A C 1
ATOM 689 O O . LYS A 1 88 ? -18.385 -6.037 -11.368 1.00 66.44 88 LYS A O 1
ATOM 694 N N . SER A 1 89 ? -17.277 -5.025 -9.682 1.00 65.44 89 SER A N 1
ATOM 695 C CA . SER A 1 89 ? -18.431 -4.867 -8.795 1.00 65.44 89 SER A CA 1
ATOM 696 C C . SER A 1 89 ? -19.482 -3.958 -9.439 1.00 65.44 89 SER A C 1
ATOM 698 O O . SER A 1 89 ? -19.150 -2.940 -10.056 1.00 65.44 89 SER A O 1
ATOM 700 N N . ASN A 1 90 ? -20.753 -4.328 -9.310 1.00 67.56 90 ASN A N 1
ATOM 701 C CA . ASN A 1 90 ? -21.870 -3.487 -9.699 1.00 67.56 90 ASN A CA 1
ATOM 702 C C . ASN A 1 90 ? -22.071 -2.404 -8.633 1.00 67.56 90 ASN A C 1
ATOM 704 O O . ASN A 1 90 ? -22.530 -2.685 -7.530 1.00 67.56 90 ASN A O 1
ATOM 708 N N . VAL A 1 91 ? -21.750 -1.164 -8.995 1.00 65.62 91 VAL A N 1
ATOM 709 C CA . VAL A 1 91 ? -21.831 0.006 -8.108 1.00 65.62 91 VAL A CA 1
ATOM 710 C C . VAL A 1 91 ? -23.258 0.371 -7.688 1.00 65.62 91 VAL A C 1
ATOM 712 O O . VAL A 1 91 ? -23.429 1.197 -6.800 1.00 65.62 91 VAL A O 1
ATOM 715 N N . SER A 1 92 ? -24.285 -0.221 -8.310 1.00 68.38 92 SER A N 1
ATOM 716 C CA . SER A 1 92 ? -25.680 -0.042 -7.894 1.00 68.38 92 SER A CA 1
ATOM 717 C C . SER A 1 92 ? -26.086 -0.940 -6.721 1.00 68.38 92 SER A C 1
ATOM 719 O O . SER A 1 92 ? -27.213 -0.831 -6.245 1.00 68.38 92 SER A O 1
ATOM 721 N N . LEU A 1 93 ? -25.229 -1.877 -6.308 1.00 59.44 93 LEU A N 1
ATOM 722 C CA . LEU A 1 93 ? -25.477 -2.773 -5.182 1.00 59.44 93 LEU A CA 1
ATOM 723 C C . LEU A 1 93 ? -24.733 -2.273 -3.934 1.00 59.44 93 LEU A C 1
ATOM 725 O O . LEU A 1 93 ? -23.682 -1.643 -4.072 1.00 59.44 93 LEU A O 1
ATOM 729 N N . PRO A 1 94 ? -25.230 -2.576 -2.721 1.00 60.16 94 PRO A N 1
ATOM 730 C CA . PRO A 1 94 ? -24.481 -2.326 -1.494 1.00 60.16 94 PRO A CA 1
ATOM 731 C C . PRO A 1 94 ? -23.081 -2.953 -1.547 1.00 60.16 94 PRO A C 1
ATOM 733 O O . PRO A 1 94 ? -22.892 -4.013 -2.160 1.00 60.16 94 PRO A O 1
ATOM 736 N N . MET A 1 95 ? -22.111 -2.313 -0.887 1.00 57.03 95 MET A N 1
ATOM 737 C CA . MET A 1 95 ? -20.743 -2.827 -0.747 1.00 57.03 95 MET A CA 1
ATOM 738 C C . MET A 1 95 ? -20.781 -4.293 -0.273 1.00 57.03 95 MET A C 1
ATOM 740 O O . MET A 1 95 ? -21.628 -4.663 0.534 1.00 57.03 95 MET A O 1
ATOM 744 N N . ASP A 1 96 ? -19.934 -5.141 -0.858 1.00 59.81 96 ASP A N 1
ATOM 745 C CA . ASP A 1 96 ? -19.812 -6.584 -0.577 1.00 59.81 96 ASP A CA 1
ATOM 746 C C . ASP A 1 96 ? -20.994 -7.496 -0.956 1.00 59.81 96 ASP A C 1
ATOM 748 O O . ASP A 1 96 ? -20.863 -8.715 -0.853 1.00 59.81 96 ASP A O 1
ATOM 752 N N . THR A 1 97 ? -22.087 -6.977 -1.534 1.00 57.31 97 THR A N 1
ATOM 753 C CA . THR A 1 97 ? -23.231 -7.806 -2.001 1.00 57.31 97 THR A CA 1
ATOM 754 C C . THR A 1 97 ? -22.809 -8.908 -2.981 1.00 57.31 97 THR A C 1
ATOM 756 O O . THR A 1 97 ? -23.415 -9.972 -3.045 1.00 57.31 97 THR A O 1
ATOM 759 N N . GLN A 1 98 ? -21.755 -8.664 -3.761 1.00 58.81 98 GLN A N 1
ATOM 760 C CA . GLN A 1 98 ? -21.215 -9.632 -4.722 1.00 58.81 98 GLN A CA 1
ATOM 761 C C . GLN A 1 98 ? -19.956 -10.350 -4.210 1.00 58.81 98 GLN A C 1
ATOM 763 O O . GLN A 1 98 ? -19.304 -11.052 -4.979 1.00 58.81 98 GLN A O 1
ATOM 768 N N . GLY A 1 99 ? -19.575 -10.146 -2.943 1.00 57.31 99 GLY A N 1
ATOM 769 C CA . GLY A 1 99 ? -18.304 -10.615 -2.381 1.00 57.31 99 GLY A CA 1
ATOM 770 C C . GLY A 1 99 ? -17.085 -10.031 -3.101 1.00 57.31 99 GLY A C 1
ATOM 771 O O . GLY A 1 99 ? -16.046 -10.687 -3.199 1.00 57.31 99 GLY A O 1
ATOM 772 N N . GLY 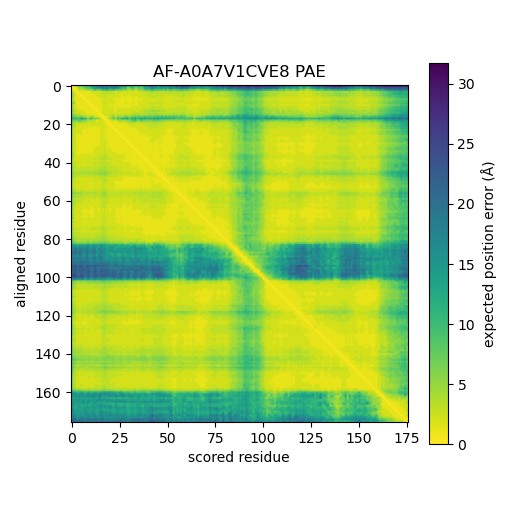A 1 100 ? -17.251 -8.851 -3.711 1.00 59.12 100 GLY A N 1
ATOM 773 C CA . GLY A 1 100 ? -16.274 -8.300 -4.642 1.00 59.12 100 GLY A CA 1
ATOM 774 C C . GLY A 1 100 ? -15.113 -7.585 -3.980 1.00 59.12 100 GLY A C 1
ATOM 775 O O . GLY A 1 100 ? -13.974 -7.787 -4.403 1.00 59.12 100 GLY A O 1
ATOM 776 N N . GLU A 1 101 ? -15.377 -6.829 -2.920 1.00 64.94 101 GLU A N 1
ATOM 777 C CA . GLU A 1 101 ? -14.327 -6.324 -2.049 1.00 64.94 101 GLU A CA 1
ATOM 778 C C . GLU A 1 101 ? -14.215 -7.291 -0.870 1.00 64.94 101 GLU A C 1
ATOM 780 O O . GLU A 1 101 ? -15.189 -7.657 -0.221 1.00 64.94 101 GLU A O 1
ATOM 785 N N . LYS A 1 102 ? -13.017 -7.827 -0.657 1.00 78.12 102 LYS A N 1
ATOM 786 C CA . LYS A 1 102 ? -12.770 -8.780 0.422 1.00 78.12 102 LYS A CA 1
ATOM 787 C C . LYS A 1 102 ? -12.076 -8.029 1.534 1.00 78.12 102 LYS A C 1
ATOM 789 O O . LYS A 1 102 ? -10.853 -8.098 1.632 1.00 78.12 102 LYS A O 1
ATOM 794 N N . ILE A 1 103 ? -12.845 -7.281 2.319 1.00 81.56 103 ILE A N 1
ATOM 795 C CA . ILE A 1 103 ? -12.322 -6.431 3.399 1.00 81.56 103 ILE A CA 1
ATOM 796 C C . ILE A 1 103 ? -11.344 -7.210 4.287 1.00 81.56 103 ILE A C 1
ATOM 798 O O . ILE A 1 103 ? -10.246 -6.732 4.548 1.00 81.56 103 ILE A O 1
ATOM 802 N N . GLU A 1 104 ? -11.679 -8.450 4.643 1.00 85.06 104 GLU A N 1
ATOM 803 C CA . GLU A 1 104 ? -10.802 -9.329 5.426 1.00 85.06 104 GLU A CA 1
ATOM 804 C C . GLU A 1 104 ? -9.460 -9.612 4.732 1.00 85.06 104 GLU A C 1
ATOM 806 O O . GLU A 1 104 ? -8.409 -9.590 5.369 1.00 85.06 104 GLU A O 1
ATOM 811 N N . VAL A 1 105 ? -9.467 -9.824 3.411 1.00 89.69 105 VAL A N 1
ATOM 812 C CA . VAL A 1 105 ? -8.239 -10.021 2.625 1.00 89.69 105 VAL A CA 1
ATOM 813 C C . VAL A 1 105 ? -7.446 -8.719 2.526 1.00 89.69 105 VAL A C 1
ATOM 815 O O . VAL A 1 105 ? -6.224 -8.759 2.638 1.00 89.69 105 VAL A O 1
ATOM 818 N N . LEU A 1 106 ? -8.104 -7.565 2.361 1.00 91.31 106 LEU A N 1
ATOM 819 C CA . LEU A 1 106 ? -7.434 -6.258 2.374 1.00 91.31 106 LEU A CA 1
ATOM 820 C C . LEU A 1 106 ? -6.729 -6.022 3.710 1.00 91.31 106 LEU A C 1
ATOM 822 O O . LEU A 1 106 ? -5.541 -5.705 3.728 1.00 91.31 106 LEU A O 1
ATOM 826 N N . ALA A 1 107 ? -7.446 -6.224 4.817 1.00 93.31 107 ALA A N 1
ATOM 827 C CA . ALA A 1 107 ? -6.915 -6.095 6.166 1.00 93.31 107 ALA A CA 1
ATOM 828 C C . ALA A 1 107 ? -5.731 -7.043 6.384 1.00 93.31 107 ALA A C 1
ATOM 830 O O . ALA A 1 107 ? -4.675 -6.612 6.842 1.00 93.31 107 ALA A O 1
ATOM 831 N N . TYR A 1 108 ? -5.863 -8.309 5.978 1.00 95.38 108 TYR A N 1
ATOM 832 C CA . TYR A 1 108 ? -4.781 -9.286 6.056 1.00 95.38 108 TYR A CA 1
ATOM 833 C C . TYR A 1 108 ? -3.538 -8.842 5.270 1.00 95.38 108 TYR A C 1
ATOM 835 O O . TYR A 1 108 ? -2.439 -8.816 5.822 1.00 95.38 108 TYR A O 1
ATOM 843 N N . LEU A 1 109 ? -3.696 -8.432 4.009 1.00 97.19 109 LEU A N 1
ATOM 844 C CA . LEU A 1 109 ? -2.576 -8.003 3.170 1.00 97.19 109 LEU A CA 1
ATOM 845 C C . LEU A 1 109 ? -1.911 -6.723 3.690 1.00 97.19 109 LEU A C 1
ATOM 847 O O . LEU A 1 109 ? -0.685 -6.632 3.665 1.00 97.19 109 LEU A O 1
ATOM 851 N N . PHE A 1 110 ? -2.679 -5.757 4.204 1.00 97.69 110 PHE A N 1
ATOM 852 C CA . PHE A 1 110 ? -2.102 -4.592 4.878 1.00 97.69 110 PHE A CA 1
ATOM 853 C C . PHE A 1 110 ? -1.393 -4.966 6.181 1.00 97.69 110 PHE A C 1
ATOM 855 O O . PHE A 1 110 ? -0.380 -4.352 6.501 1.00 97.69 110 PHE A O 1
ATOM 862 N N . GLY A 1 111 ? -1.864 -5.987 6.898 1.00 97.50 111 GLY A N 1
ATOM 863 C CA . GLY A 1 111 ? -1.169 -6.550 8.055 1.00 97.50 111 GLY A CA 1
ATOM 864 C C . GLY A 1 111 ? 0.192 -7.127 7.671 1.00 97.50 111 GLY A C 1
ATOM 865 O O . GLY A 1 111 ? 1.204 -6.757 8.259 1.00 97.50 111 GLY A O 1
ATOM 866 N N . VAL A 1 112 ? 0.245 -7.945 6.617 1.00 97.75 112 VAL A N 1
ATOM 867 C CA . VAL A 1 112 ? 1.508 -8.486 6.079 1.00 97.75 112 VAL A CA 1
ATOM 868 C C . VAL A 1 112 ? 2.439 -7.362 5.608 1.00 97.75 112 VAL A C 1
ATOM 870 O O . VAL A 1 112 ? 3.641 -7.374 5.891 1.00 97.75 112 VAL A O 1
ATOM 873 N N . LEU A 1 113 ? 1.892 -6.354 4.923 1.00 97.69 113 LEU A N 1
ATOM 874 C CA . LEU A 1 113 ? 2.662 -5.203 4.459 1.00 97.69 113 LEU A CA 1
ATOM 875 C C . LEU A 1 113 ? 3.205 -4.365 5.626 1.00 97.69 113 LEU A C 1
ATOM 877 O O . LEU A 1 113 ? 4.346 -3.911 5.565 1.00 97.69 113 LEU A O 1
ATOM 881 N N . ARG A 1 114 ? 2.416 -4.182 6.693 1.00 97.06 114 ARG A N 1
ATOM 882 C CA . ARG A 1 114 ? 2.831 -3.506 7.929 1.00 97.06 114 ARG A CA 1
ATOM 883 C C . ARG A 1 114 ? 4.049 -4.200 8.526 1.00 97.06 114 ARG A C 1
ATOM 885 O O . ARG A 1 114 ? 5.043 -3.519 8.756 1.00 97.06 114 ARG A O 1
ATOM 892 N N . GLU A 1 115 ? 4.009 -5.516 8.717 1.00 96.75 115 GLU A N 1
ATOM 893 C CA . GLU A 1 115 ? 5.159 -6.258 9.256 1.00 96.75 115 GLU A CA 1
ATOM 894 C C . GLU A 1 115 ? 6.388 -6.125 8.342 1.00 96.75 115 GLU A C 1
ATOM 896 O O . GLU A 1 115 ? 7.491 -5.851 8.806 1.00 96.75 115 GLU A O 1
ATOM 901 N N . SER A 1 116 ? 6.181 -6.179 7.022 1.00 93.94 116 SER A N 1
ATOM 902 C CA . SER A 1 116 ? 7.254 -5.999 6.032 1.00 93.94 116 SER A CA 1
ATOM 903 C C . SER A 1 116 ? 7.868 -4.594 6.028 1.00 93.94 116 SER A C 1
ATOM 905 O O . SER A 1 116 ? 8.951 -4.408 5.479 1.00 93.94 116 SER A O 1
ATOM 907 N N . SER A 1 117 ? 7.174 -3.600 6.586 1.00 95.75 117 SER A N 1
ATOM 908 C CA . SER A 1 117 ? 7.574 -2.188 6.576 1.00 95.75 117 SER A CA 1
ATOM 909 C C . SER A 1 117 ? 8.342 -1.739 7.823 1.00 95.75 117 SER A C 1
ATOM 911 O O . SER A 1 117 ? 8.816 -0.602 7.866 1.00 95.75 117 SER A O 1
ATOM 913 N N . ILE A 1 118 ? 8.445 -2.601 8.839 1.00 94.12 118 ILE A N 1
ATOM 914 C CA . ILE A 1 118 ? 9.164 -2.308 10.084 1.00 94.12 118 ILE A CA 1
ATOM 915 C C . ILE A 1 118 ? 10.642 -2.054 9.767 1.00 94.12 118 ILE A C 1
ATOM 917 O O . ILE A 1 118 ? 11.242 -2.771 8.970 1.00 94.12 118 ILE A O 1
ATOM 921 N N . ASP A 1 119 ? 11.202 -0.998 10.362 1.00 92.38 119 ASP A N 1
ATOM 922 C CA . ASP A 1 119 ? 12.596 -0.557 10.193 1.00 92.38 119 ASP A CA 1
ATOM 923 C C . ASP A 1 119 ? 13.031 -0.280 8.739 1.00 92.38 119 ASP A C 1
ATOM 925 O O . ASP A 1 119 ? 14.222 -0.231 8.427 1.00 92.38 119 ASP A O 1
ATOM 929 N N . ARG A 1 120 ? 12.068 -0.056 7.835 1.00 93.38 120 ARG A N 1
ATOM 930 C CA . ARG A 1 120 ? 12.314 0.316 6.436 1.00 93.38 120 ARG A CA 1
ATOM 931 C C . ARG A 1 120 ? 11.903 1.751 6.145 1.00 93.38 120 ARG A C 1
ATOM 933 O O . ARG A 1 120 ? 11.138 2.372 6.883 1.00 93.38 120 ARG A O 1
ATOM 940 N N . GLU A 1 121 ? 12.400 2.284 5.032 1.00 95.06 121 GLU A N 1
ATOM 941 C CA . GLU A 1 121 ? 12.092 3.651 4.628 1.00 95.06 121 GLU A CA 1
ATOM 942 C C . GLU A 1 121 ? 10.589 3.835 4.338 1.00 95.06 121 GLU A C 1
ATOM 944 O O . GLU A 1 121 ? 10.037 3.156 3.465 1.00 95.06 121 GLU A O 1
ATOM 949 N N . PRO A 1 122 ? 9.908 4.791 5.001 1.00 95.12 122 PRO A N 1
ATOM 950 C CA . PRO A 1 122 ? 8.466 4.989 4.843 1.00 95.12 122 PRO A CA 1
ATOM 951 C C . PRO A 1 122 ? 8.017 5.257 3.401 1.00 95.12 122 PRO A C 1
ATOM 953 O O . PRO A 1 122 ? 6.924 4.843 3.014 1.00 95.12 122 PRO A O 1
ATOM 956 N N . LYS A 1 123 ? 8.874 5.895 2.588 1.00 96.12 123 LYS A N 1
ATOM 957 C CA . LYS A 1 123 ? 8.602 6.213 1.175 1.00 96.12 123 LYS A CA 1
ATOM 958 C C . LYS A 1 123 ? 8.281 4.966 0.338 1.00 96.12 123 LYS A C 1
ATOM 960 O O . LYS A 1 123 ? 7.520 5.035 -0.620 1.00 96.12 123 LYS A O 1
ATOM 965 N N . HIS A 1 124 ? 8.799 3.794 0.720 1.00 97.38 124 HIS A N 1
ATOM 966 C CA . HIS A 1 124 ? 8.558 2.537 -0.000 1.00 97.38 124 HIS A CA 1
ATOM 967 C C . HIS A 1 124 ? 7.208 1.869 0.338 1.00 97.38 124 HIS A C 1
ATOM 969 O O . HIS A 1 124 ? 6.873 0.825 -0.235 1.00 97.38 124 HIS A O 1
ATOM 975 N N . TYR A 1 125 ? 6.422 2.470 1.238 1.00 97.88 125 TYR A N 1
ATOM 976 C CA . TYR A 1 125 ? 5.142 1.951 1.741 1.00 97.88 125 TYR A CA 1
ATOM 977 C C . TYR A 1 125 ? 4.029 3.020 1.781 1.00 97.88 125 TYR A C 1
ATOM 979 O O . TYR A 1 125 ? 3.007 2.824 2.434 1.00 97.88 125 TYR A O 1
ATOM 987 N N . GLU A 1 126 ? 4.210 4.147 1.091 1.00 97.50 126 GLU A N 1
ATOM 988 C CA . GLU A 1 126 ? 3.301 5.301 1.130 1.00 97.50 126 GLU A CA 1
ATOM 989 C C . GLU A 1 126 ? 1.959 5.049 0.411 1.00 97.50 126 GLU A C 1
ATOM 991 O O . GLU A 1 126 ? 1.925 4.422 -0.653 1.00 97.50 126 GLU A O 1
ATOM 996 N N . LEU A 1 127 ? 0.853 5.562 0.970 1.00 95.56 127 LEU A N 1
ATOM 997 C CA . LEU A 1 127 ? -0.504 5.478 0.400 1.00 95.56 127 LEU A CA 1
ATOM 998 C C . LEU A 1 127 ? -1.130 6.838 0.091 1.00 95.56 127 LEU A C 1
ATOM 1000 O O . LEU A 1 127 ? -2.214 6.868 -0.466 1.00 95.56 127 LEU A O 1
ATOM 1004 N N . SER A 1 128 ? -0.450 7.955 0.331 1.00 96.25 128 SER A N 1
ATOM 1005 C CA . SER A 1 128 ? -0.981 9.324 0.232 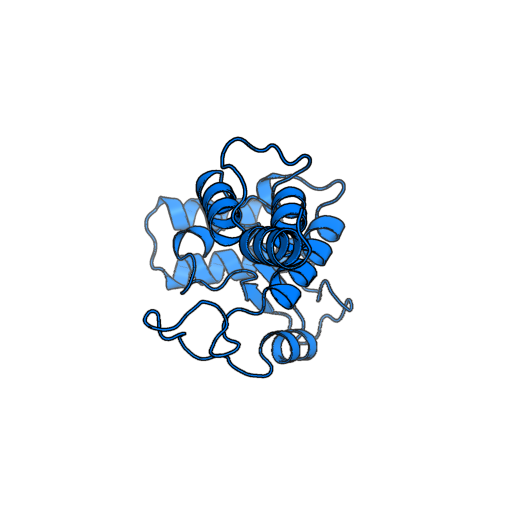1.00 96.25 128 SER A CA 1
ATOM 1006 C C . SER A 1 128 ? -2.091 9.648 1.254 1.00 96.25 128 SER A C 1
ATOM 1008 O O . SER A 1 128 ? -2.919 8.796 1.600 1.00 96.25 128 SER A O 1
ATOM 1010 N N . PRO A 1 129 ? -2.180 10.909 1.716 1.00 96.56 129 PRO A N 1
ATOM 1011 C CA . PRO A 1 129 ? -3.236 11.332 2.637 1.00 96.56 129 PRO A CA 1
ATOM 1012 C C . PRO A 1 129 ? -4.659 11.147 2.090 1.00 96.56 129 PRO A C 1
ATOM 1014 O O . PRO A 1 129 ? -5.573 10.836 2.854 1.00 96.56 129 PRO A O 1
ATOM 1017 N N . ASP A 1 130 ? -4.854 11.320 0.781 1.00 96.88 130 ASP A N 1
ATOM 1018 C CA . ASP A 1 130 ? -6.170 11.239 0.144 1.00 96.88 130 ASP A CA 1
ATOM 1019 C C . ASP A 1 130 ? -6.734 9.816 0.153 1.00 96.88 130 ASP A C 1
ATOM 1021 O O . ASP A 1 130 ? -7.899 9.620 0.493 1.00 96.88 130 ASP A O 1
ATOM 1025 N N . VAL A 1 131 ? -5.910 8.809 -0.143 1.00 97.06 131 VAL A N 1
ATOM 1026 C CA . VAL A 1 131 ? -6.344 7.403 -0.089 1.00 97.06 131 VAL A CA 1
ATOM 1027 C C . VAL A 1 131 ? -6.602 6.973 1.352 1.00 97.06 131 VAL A C 1
ATOM 1029 O O . VAL A 1 131 ? -7.594 6.298 1.613 1.00 97.06 131 VAL A O 1
ATOM 1032 N N . LEU A 1 132 ? -5.769 7.395 2.312 1.00 97.06 132 LEU A N 1
ATOM 1033 C CA . LEU A 1 132 ? -6.022 7.112 3.729 1.00 97.06 132 LEU A CA 1
ATOM 1034 C C . LEU A 1 132 ? -7.329 7.754 4.215 1.00 97.06 132 LEU A C 1
ATOM 1036 O O . LEU A 1 132 ? -8.034 7.157 5.026 1.00 97.06 132 LEU A O 1
ATOM 1040 N N . ARG A 1 133 ? -7.683 8.946 3.713 1.00 96.06 133 ARG A N 1
ATOM 1041 C CA . ARG A 1 133 ? -8.998 9.553 3.965 1.00 96.06 133 ARG A CA 1
ATOM 1042 C C . ARG A 1 133 ? -10.120 8.703 3.366 1.00 96.06 133 ARG A C 1
ATOM 1044 O O . ARG A 1 133 ? -11.067 8.406 4.084 1.00 96.06 133 ARG A O 1
ATOM 1051 N N . MET A 1 134 ? -9.984 8.251 2.119 1.00 94.12 134 MET A N 1
ATOM 1052 C CA . MET A 1 134 ? -10.978 7.370 1.492 1.00 94.12 134 MET A CA 1
ATOM 1053 C C . MET A 1 134 ? -11.167 6.060 2.269 1.00 94.12 134 MET A C 1
ATOM 1055 O O . MET A 1 134 ? -12.293 5.604 2.438 1.00 94.12 134 MET A O 1
ATOM 1059 N N . PHE A 1 135 ? -10.092 5.463 2.796 1.00 94.06 135 PHE A N 1
ATOM 1060 C CA . PHE A 1 135 ? -10.195 4.267 3.642 1.00 94.06 135 PHE A CA 1
ATOM 1061 C C . PHE A 1 135 ? -11.038 4.520 4.893 1.00 94.06 135 PHE A C 1
ATOM 1063 O O . PHE A 1 135 ? -11.893 3.703 5.231 1.00 94.06 135 PHE A O 1
ATOM 1070 N N . LYS A 1 136 ? -10.831 5.662 5.562 1.00 93.00 136 LYS A N 1
ATOM 1071 C CA . LYS A 1 136 ? -11.639 6.056 6.725 1.00 93.00 136 LYS A CA 1
ATOM 1072 C C . LYS A 1 136 ? -13.108 6.207 6.357 1.00 93.00 136 LYS A C 1
ATOM 1074 O O . LYS A 1 136 ? -13.953 5.691 7.077 1.00 93.00 136 LYS A O 1
ATOM 1079 N N . GLU A 1 137 ? -13.399 6.872 5.241 1.00 90.44 137 GLU A N 1
ATOM 1080 C CA . GLU A 1 137 ? -14.766 7.068 4.750 1.00 90.44 137 GLU A CA 1
ATOM 1081 C C . GLU A 1 137 ? -15.453 5.727 4.461 1.00 90.44 137 GLU A C 1
ATOM 1083 O O . GLU A 1 137 ? -16.569 5.507 4.931 1.00 90.44 137 GLU A O 1
ATOM 1088 N N . PHE A 1 138 ? -14.771 4.794 3.784 1.00 86.50 138 PHE A N 1
ATOM 1089 C CA . PHE A 1 138 ? -15.315 3.458 3.511 1.00 86.50 138 PHE A CA 1
ATOM 1090 C C . PHE A 1 138 ? -15.617 2.654 4.778 1.00 86.50 138 PHE A C 1
ATOM 1092 O O . PHE A 1 138 ? -16.587 1.903 4.807 1.00 86.50 138 PHE A O 1
ATOM 1099 N N . GLN A 1 139 ? -14.815 2.825 5.827 1.00 86.50 139 GLN A N 1
ATOM 1100 C CA . GLN A 1 139 ? -14.995 2.140 7.109 1.00 86.50 139 GLN A CA 1
ATOM 1101 C C . GLN A 1 139 ? -15.878 2.919 8.106 1.00 86.50 139 GLN A C 1
ATOM 1103 O O . GLN A 1 139 ? -16.199 2.425 9.191 1.00 86.50 139 GLN A O 1
ATOM 1108 N N . GLY A 1 140 ? -16.313 4.131 7.742 1.00 87.25 140 GLY A N 1
ATOM 1109 C CA . GLY A 1 140 ? -17.165 4.989 8.565 1.00 87.25 140 GLY A CA 1
ATOM 1110 C C . GLY A 1 140 ? -16.453 5.679 9.735 1.00 87.25 140 GLY A C 1
ATOM 1111 O O . GLY A 1 140 ? -17.116 6.071 10.695 1.00 87.25 140 GLY A O 1
ATOM 1112 N N . TYR A 1 141 ? -15.126 5.817 9.694 1.00 88.94 141 TYR A N 1
ATOM 1113 C CA . TYR A 1 141 ? -14.361 6.597 10.674 1.00 88.94 141 TYR A CA 1
ATOM 1114 C C . TYR A 1 141 ? -14.549 8.107 10.473 1.00 88.94 141 TYR A C 1
ATOM 1116 O O . TYR A 1 141 ? -14.779 8.576 9.358 1.00 88.94 141 TYR A O 1
ATOM 1124 N N . ASP A 1 142 ? -14.367 8.890 11.543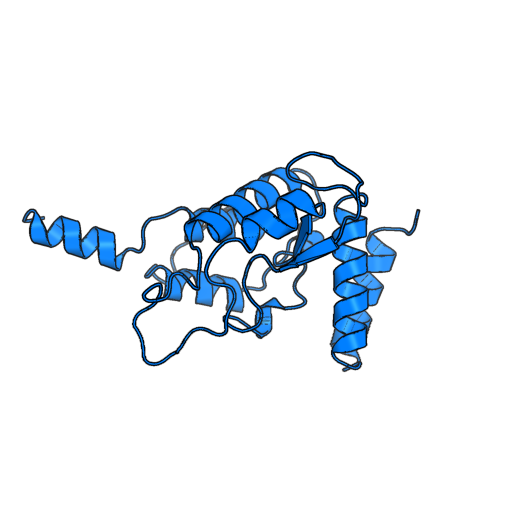 1.00 90.88 142 ASP A N 1
ATOM 1125 C CA . ASP A 1 142 ? -14.207 10.342 11.403 1.00 90.88 142 ASP A CA 1
ATOM 1126 C C . ASP A 1 142 ? -12.891 10.615 10.656 1.00 90.88 142 ASP A C 1
ATOM 1128 O O . ASP A 1 142 ? -11.829 10.098 11.014 1.00 90.88 142 ASP A O 1
ATOM 1132 N N . ILE A 1 143 ? -12.932 11.455 9.621 1.00 91.19 143 ILE A N 1
ATOM 1133 C CA . ILE A 1 143 ? -11.745 11.841 8.850 1.00 91.19 143 ILE A CA 1
ATOM 1134 C C . ILE A 1 143 ? -10.631 12.438 9.733 1.00 91.19 143 ILE A C 1
ATOM 1136 O O . ILE A 1 143 ? -9.446 12.273 9.414 1.00 91.19 143 ILE A O 1
ATOM 1140 N N . LYS A 1 144 ? -10.994 13.080 10.856 1.00 92.88 144 LYS A N 1
ATOM 1141 C CA . LYS A 1 144 ? -10.090 13.686 11.848 1.00 92.88 144 LYS A CA 1
ATOM 1142 C C . LYS A 1 144 ? -9.453 12.667 12.788 1.00 92.88 144 LYS A C 1
ATOM 1144 O O . LYS A 1 144 ? -8.481 13.004 13.468 1.00 92.88 144 LYS A O 1
ATOM 1149 N N . GLU A 1 145 ? -9.970 11.444 12.835 1.00 93.12 145 GLU A N 1
ATOM 1150 C CA . GLU A 1 145 ? -9.438 10.388 13.685 1.00 93.12 145 GLU A CA 1
ATOM 1151 C C . GLU A 1 145 ? -7.990 10.067 13.318 1.00 93.12 145 GLU A C 1
ATOM 1153 O O . GLU A 1 145 ? -7.624 10.012 12.139 1.00 93.12 145 GLU A O 1
ATOM 1158 N N . LYS A 1 146 ? -7.134 9.893 14.325 1.00 93.56 146 LYS A N 1
ATOM 1159 C CA . LYS A 1 146 ? -5.693 9.731 14.121 1.00 93.56 146 LYS A CA 1
ATOM 1160 C C . LYS A 1 146 ? -5.292 8.271 14.271 1.00 93.56 146 LYS A C 1
ATOM 1162 O O . LYS A 1 146 ? -5.591 7.646 15.278 1.00 93.56 146 LYS A O 1
ATOM 1167 N N . PHE A 1 147 ? -4.534 7.789 13.292 1.00 93.81 147 PHE A N 1
ATOM 1168 C CA . PHE A 1 147 ? -3.885 6.482 13.306 1.00 93.81 147 PHE A CA 1
ATOM 1169 C C . PHE A 1 147 ? -2.369 6.691 13.310 1.00 93.81 147 PHE A C 1
ATOM 1171 O O . PHE A 1 147 ? -1.861 7.569 12.605 1.00 93.81 147 PHE A O 1
ATOM 1178 N N . THR A 1 148 ? -1.655 5.920 14.125 1.00 93.00 148 THR A N 1
ATOM 1179 C CA . THR A 1 148 ? -0.205 6.038 14.320 1.00 93.00 148 THR A CA 1
ATOM 1180 C C . THR A 1 148 ? 0.569 5.037 13.454 1.00 93.00 148 THR A C 1
ATOM 1182 O O . THR A 1 148 ? 0.022 4.050 12.962 1.00 93.00 148 THR A O 1
ATOM 1185 N N . GLY A 1 149 ? 1.864 5.304 13.258 1.00 93.50 149 GLY A N 1
ATOM 1186 C CA . GLY A 1 149 ? 2.753 4.494 12.420 1.00 93.50 149 GLY A CA 1
ATOM 1187 C C . GLY A 1 149 ? 2.868 5.007 10.983 1.00 93.50 149 GLY A C 1
ATOM 1188 O O . GLY A 1 149 ? 2.423 6.110 10.661 1.00 93.50 149 GLY A O 1
ATOM 1189 N N . ASN A 1 150 ? 3.509 4.215 10.122 1.00 95.56 150 ASN A N 1
ATOM 1190 C CA . ASN A 1 150 ? 3.596 4.497 8.688 1.00 95.56 150 ASN A CA 1
ATOM 1191 C C . ASN A 1 150 ? 2.260 4.204 7.977 1.00 95.56 150 ASN A C 1
ATOM 1193 O O . ASN A 1 150 ? 1.294 3.748 8.589 1.00 95.56 150 ASN A O 1
ATOM 1197 N N . ASP A 1 151 ? 2.188 4.473 6.679 1.00 97.62 151 ASP A N 1
ATOM 1198 C CA . ASP A 1 151 ? 0.935 4.359 5.931 1.00 97.62 151 ASP A CA 1
ATOM 1199 C C . ASP A 1 151 ? 0.407 2.923 5.820 1.00 97.62 151 ASP A C 1
ATOM 1201 O O . ASP A 1 151 ? -0.804 2.730 5.914 1.00 97.62 151 ASP A O 1
ATOM 1205 N N . ALA A 1 152 ? 1.283 1.916 5.725 1.00 96.94 152 ALA A N 1
ATOM 1206 C CA . ALA A 1 152 ? 0.880 0.509 5.788 1.00 96.94 152 ALA A CA 1
ATOM 1207 C C . ALA A 1 152 ? 0.228 0.170 7.142 1.00 96.94 152 ALA A C 1
ATOM 1209 O O . ALA A 1 152 ? -0.826 -0.464 7.186 1.00 96.94 152 ALA A O 1
ATOM 1210 N N . CYS A 1 153 ? 0.803 0.661 8.247 1.00 96.38 153 CYS A N 1
ATOM 1211 C CA . CYS A 1 153 ? 0.242 0.508 9.589 1.00 96.38 153 CYS A CA 1
ATOM 1212 C C . CYS A 1 153 ? -1.119 1.204 9.725 1.00 96.38 153 CYS A C 1
ATOM 1214 O O . CYS A 1 153 ? -2.076 0.597 10.200 1.00 96.38 153 CYS A O 1
ATOM 1216 N N . LYS A 1 154 ? -1.242 2.451 9.255 1.00 96.94 154 LYS A N 1
ATOM 1217 C CA . LYS A 1 154 ? -2.521 3.181 9.271 1.00 96.94 154 LYS A CA 1
ATOM 1218 C C . LYS A 1 154 ? -3.587 2.453 8.458 1.00 96.94 154 LYS A C 1
ATOM 1220 O O . LYS A 1 154 ? -4.707 2.312 8.933 1.00 96.94 154 LYS A O 1
ATOM 1225 N N . ALA A 1 155 ? -3.246 1.982 7.258 1.00 96.88 155 ALA A N 1
ATOM 1226 C CA . ALA A 1 155 ? -4.164 1.228 6.416 1.00 96.88 155 ALA A CA 1
ATOM 1227 C C . ALA A 1 155 ? -4.624 -0.060 7.104 1.00 96.88 155 ALA A C 1
ATOM 1229 O O . ALA A 1 155 ? -5.825 -0.305 7.172 1.00 96.88 155 ALA A O 1
ATOM 1230 N N . TYR A 1 156 ? -3.698 -0.831 7.682 1.00 96.38 156 TYR A N 1
ATOM 1231 C CA . TYR A 1 156 ? -4.036 -2.017 8.467 1.00 96.38 156 TYR A CA 1
ATOM 1232 C C . TYR A 1 156 ? -5.022 -1.693 9.595 1.00 96.38 156 TYR A C 1
ATOM 1234 O O . TYR A 1 156 ? -6.068 -2.325 9.682 1.00 96.38 156 TYR A O 1
ATOM 1242 N N . LEU A 1 157 ? -4.740 -0.670 10.408 1.00 94.56 157 LEU A N 1
ATOM 1243 C CA . LEU A 1 157 ? -5.601 -0.291 11.532 1.00 94.56 157 LEU A CA 1
ATOM 1244 C C . LEU A 1 157 ? -6.997 0.173 11.093 1.00 94.56 157 LEU A C 1
ATOM 1246 O O . LEU A 1 157 ? -7.969 -0.099 11.792 1.00 94.56 157 LEU A O 1
ATOM 1250 N N . ILE A 1 158 ? -7.104 0.854 9.948 1.00 93.88 158 ILE A N 1
ATOM 1251 C CA . ILE A 1 158 ? -8.398 1.264 9.390 1.00 93.88 158 ILE A CA 1
ATOM 1252 C C . ILE A 1 158 ? -9.190 0.039 8.912 1.00 93.88 158 ILE A C 1
ATOM 1254 O O . ILE A 1 158 ? -10.379 -0.060 9.191 1.00 93.88 158 ILE A O 1
ATOM 1258 N N . TRP A 1 159 ? -8.549 -0.895 8.204 1.00 91.81 159 TRP A N 1
ATOM 1259 C CA . TRP A 1 159 ? -9.230 -2.043 7.592 1.00 91.81 159 TRP A CA 1
ATOM 1260 C C . TRP A 1 159 ? -9.440 -3.236 8.540 1.00 91.81 159 TRP A C 1
ATOM 1262 O O . TRP A 1 159 ? -10.297 -4.067 8.262 1.00 91.81 159 TRP A O 1
ATOM 1272 N N . GLN A 1 160 ? -8.691 -3.341 9.645 1.00 88.25 160 GLN A N 1
ATOM 1273 C CA . GLN A 1 160 ? -8.857 -4.406 10.647 1.00 88.25 160 GLN A CA 1
ATOM 1274 C C . GLN A 1 160 ? -10.154 -4.243 11.462 1.00 88.25 160 GLN A C 1
ATOM 1276 O O . GLN A 1 160 ? -10.696 -5.226 11.966 1.00 88.25 160 GLN A O 1
ATOM 1281 N N . GLY A 1 161 ? -10.642 -3.010 11.626 1.00 74.75 161 GLY A N 1
ATOM 1282 C CA . GLY A 1 161 ? -11.893 -2.741 12.330 1.00 74.75 161 GLY A CA 1
ATOM 1283 C C . GLY A 1 161 ? -13.112 -3.241 11.554 1.00 74.75 161 GLY A C 1
ATOM 1284 O O . GLY A 1 161 ? -13.153 -3.171 10.329 1.00 74.75 161 GLY A O 1
ATOM 1285 N N . ALA A 1 162 ? -14.141 -3.706 12.270 1.00 71.44 162 ALA A N 1
ATOM 1286 C CA . ALA A 1 162 ? -15.461 -3.853 11.664 1.00 71.44 162 ALA A CA 1
ATOM 1287 C C . ALA A 1 162 ? -15.984 -2.461 11.250 1.00 71.44 162 ALA A C 1
ATOM 1289 O O . ALA A 1 162 ? -15.819 -1.516 12.034 1.00 71.44 162 ALA A O 1
ATOM 1290 N N . PRO A 1 163 ? -16.652 -2.319 10.086 1.00 75.19 163 PRO A N 1
ATOM 1291 C CA . PRO A 1 163 ? -17.202 -1.035 9.667 1.00 75.19 163 PRO A CA 1
ATOM 1292 C C . PRO A 1 163 ? -18.077 -0.433 10.768 1.00 75.19 163 PRO A C 1
ATOM 1294 O O . PRO A 1 163 ? -18.963 -1.103 11.307 1.00 75.19 163 PRO A O 1
ATOM 1297 N N . ARG A 1 164 ? -17.869 0.847 11.101 1.00 73.56 164 ARG A N 1
ATOM 1298 C CA . ARG A 1 164 ? -18.563 1.487 12.235 1.00 73.56 164 ARG A CA 1
ATOM 1299 C C . ARG A 1 164 ? -20.075 1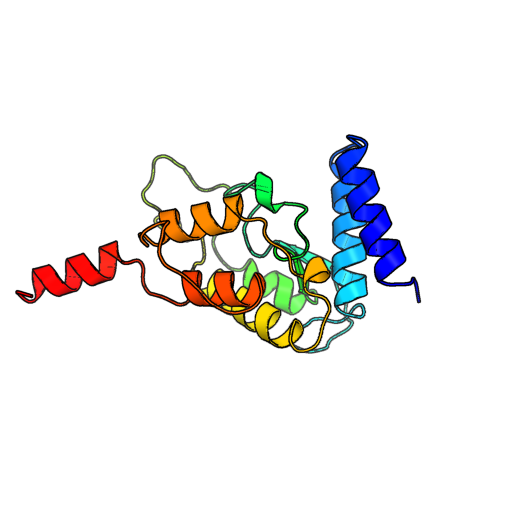.455 12.114 1.00 73.56 164 ARG A C 1
ATOM 1301 O O . ARG A 1 164 ? -20.767 1.377 13.117 1.00 73.56 164 ARG A O 1
ATOM 1308 N N . GLN A 1 165 ? -20.588 1.482 10.892 1.00 69.00 165 GLN A N 1
ATOM 1309 C CA . GLN A 1 165 ? -22.017 1.367 10.616 1.00 69.00 165 GLN A CA 1
ATOM 1310 C C . GLN A 1 165 ? -22.582 0.037 11.133 1.00 69.00 165 GLN A C 1
ATOM 1312 O O . GLN A 1 165 ? -23.660 0.024 11.718 1.00 69.00 165 GLN A O 1
ATOM 1317 N N . VAL A 1 166 ? -21.831 -1.059 10.985 1.00 69.25 166 VAL A N 1
ATOM 1318 C CA . VAL A 1 166 ? -22.201 -2.380 11.508 1.00 69.25 166 VAL A CA 1
ATOM 1319 C C . VAL A 1 166 ? -22.124 -2.383 13.030 1.00 69.25 166 VAL A C 1
ATOM 1321 O O . VAL A 1 166 ? -23.069 -2.813 13.682 1.00 69.25 166 VAL A O 1
ATOM 1324 N N . VAL A 1 167 ? -21.044 -1.847 13.607 1.00 71.56 167 VAL A N 1
ATOM 1325 C CA . VAL A 1 167 ? -20.893 -1.742 15.069 1.00 71.56 167 VAL A CA 1
ATOM 1326 C C . VAL A 1 167 ? -22.039 -0.929 15.677 1.00 71.56 167 VAL A C 1
ATOM 1328 O O . VAL A 1 167 ? -22.695 -1.397 16.600 1.00 71.56 167 VAL A O 1
ATOM 1331 N N . ASN A 1 168 ? -22.341 0.243 15.117 1.00 74.38 168 ASN A N 1
ATOM 1332 C CA . ASN A 1 168 ? -23.426 1.110 15.571 1.00 74.38 168 ASN A CA 1
ATOM 1333 C C . ASN A 1 168 ? -24.798 0.446 15.400 1.00 74.38 168 ASN A C 1
ATOM 1335 O O . ASN A 1 168 ? -25.636 0.557 16.288 1.00 74.38 168 ASN A O 1
ATOM 1339 N N . ALA A 1 169 ? -25.031 -0.274 14.296 1.00 74.50 169 ALA A N 1
ATOM 1340 C CA . ALA A 1 169 ? -26.269 -1.026 14.097 1.00 74.50 169 ALA A CA 1
ATOM 1341 C C . ALA A 1 169 ? -26.439 -2.134 15.149 1.00 74.50 169 ALA A C 1
ATOM 1343 O O . ALA A 1 169 ? -27.534 -2.307 15.677 1.00 74.50 169 ALA A O 1
ATOM 1344 N N . VAL A 1 170 ? -25.362 -2.848 15.493 1.00 75.50 170 VAL A N 1
ATOM 1345 C CA . VAL A 1 170 ? -25.371 -3.864 16.556 1.00 75.50 170 VAL A CA 1
ATOM 1346 C C . VAL A 1 170 ? -25.601 -3.224 17.924 1.00 75.50 170 VAL A C 1
ATOM 1348 O O . VAL A 1 170 ? -26.419 -3.729 18.686 1.00 75.50 170 VAL A O 1
ATOM 1351 N N . LEU A 1 171 ? -24.928 -2.115 18.238 1.00 78.56 171 LEU A N 1
ATOM 1352 C CA . LEU A 1 171 ? -25.120 -1.392 19.499 1.00 78.56 171 LEU A CA 1
ATOM 1353 C C . LEU A 1 171 ? -26.574 -0.931 19.655 1.00 78.56 171 LEU A C 1
ATOM 1355 O O . LEU A 1 171 ? -27.215 -1.292 20.641 1.00 78.56 171 LEU A O 1
ATOM 1359 N N . HIS A 1 172 ? -27.131 -0.276 18.633 1.00 80.88 172 HIS A N 1
ATOM 1360 C CA . HIS A 1 172 ? -28.533 0.141 18.624 1.00 80.88 172 HIS A CA 1
ATOM 1361 C C . HIS A 1 172 ? -29.507 -1.037 18.735 1.00 80.88 172 HIS A C 1
ATOM 1363 O O . HIS A 1 172 ? -30.468 -0.963 19.499 1.00 80.88 172 HIS A O 1
ATOM 1369 N N . ALA A 1 173 ? -29.264 -2.141 18.019 1.00 78.31 173 ALA A N 1
ATOM 1370 C CA . ALA A 1 173 ? -30.100 -3.341 18.112 1.00 78.31 173 ALA A CA 1
ATOM 1371 C C . ALA A 1 173 ? -30.082 -3.977 19.515 1.00 78.31 173 ALA A C 1
ATOM 1373 O O . ALA A 1 173 ? -31.036 -4.656 19.885 1.00 78.31 173 ALA A O 1
ATOM 1374 N N . ASN A 1 174 ? -29.023 -3.740 20.296 1.00 82.00 174 ASN A N 1
ATOM 1375 C CA . ASN A 1 174 ? -28.875 -4.213 21.673 1.00 82.00 174 ASN A CA 1
ATOM 1376 C C . ASN A 1 174 ? -29.180 -3.131 22.730 1.00 82.00 174 ASN A C 1
ATOM 1378 O O . ASN A 1 174 ? -28.959 -3.369 23.915 1.00 82.00 174 ASN A O 1
ATOM 1382 N N . GLY A 1 175 ? -29.717 -1.973 22.327 1.00 75.19 175 GLY A N 1
ATOM 1383 C CA . GLY A 1 175 ? -30.184 -0.927 23.242 1.00 75.19 175 GLY A CA 1
ATOM 1384 C C . GLY A 1 175 ? -29.090 -0.047 23.855 1.00 75.19 175 GLY A C 1
ATOM 1385 O O . GLY A 1 175 ? -29.337 0.554 24.902 1.00 75.19 175 GLY A O 1
ATOM 1386 N N . PHE A 1 176 ? -27.912 0.020 23.228 1.00 61.72 176 PHE A N 1
ATOM 1387 C CA . PHE A 1 176 ? -26.843 0.966 23.564 1.00 61.72 176 PHE A CA 1
ATOM 1388 C C . PHE A 1 176 ? -26.915 2.245 22.718 1.00 61.72 176 PHE A C 1
ATOM 1390 O O . PHE A 1 176 ? -27.413 2.187 21.565 1.00 61.72 176 PHE A O 1
#